Protein AF-A0A1W1Z9X4-F1 (afdb_monomer_lite)

Sequence (89 aa):
MSEILGPELYEDEFMADANTTVLITSDIVLEDGRTGRSIQSFAPGNALASGFNMLIIDDGTIYYLNVRGTFATNDEDYTGNGLPGFSTI

Structure (mmCIF, N/CA/C/O backbone):
data_AF-A0A1W1Z9X4-F1
#
_entry.id   AF-A0A1W1Z9X4-F1
#
loop_
_atom_site.group_PDB
_atom_site.id
_atom_site.type_symbol
_atom_site.label_atom_id
_atom_site.label_alt_id
_atom_site.label_comp_id
_atom_site.label_asym_id
_atom_site.label_entity_id
_atom_site.label_seq_id
_atom_site.pdbx_PDB_ins_code
_atom_site.Cartn_x
_atom_site.Cartn_y
_atom_site.Cartn_z
_atom_site.occupancy
_atom_site.B_iso_or_equiv
_atom_site.auth_seq_id
_atom_site.auth_comp_id
_atom_site.auth_asym_id
_atom_site.auth_atom_id
_atom_site.pdbx_PDB_model_num
ATOM 1 N N . MET A 1 1 ? -12.707 -13.404 -9.097 1.00 45.69 1 MET A N 1
ATOM 2 C CA . MET A 1 1 ? -11.871 -12.872 -8.000 1.00 45.69 1 MET A CA 1
ATOM 3 C C . MET A 1 1 ? -10.773 -12.020 -8.637 1.00 45.69 1 MET A C 1
ATOM 5 O O . MET A 1 1 ? -9.666 -12.498 -8.824 1.00 45.69 1 MET A O 1
ATOM 9 N N . SER A 1 2 ? -11.139 -10.829 -9.118 1.00 47.84 2 SER A N 1
ATOM 10 C CA . SER A 1 2 ? -10.276 -9.863 -9.823 1.00 47.84 2 SER A CA 1
ATOM 11 C C . SER A 1 2 ? -11.154 -8.647 -10.107 1.00 47.84 2 SER A C 1
ATOM 13 O O . SER A 1 2 ? -11.873 -8.655 -11.094 1.00 47.84 2 SER A O 1
ATOM 15 N N . GLU A 1 3 ? -11.215 -7.675 -9.196 1.00 54.47 3 GLU A N 1
ATOM 16 C CA . GLU A 1 3 ? -12.003 -6.451 -9.447 1.00 54.47 3 GLU A CA 1
ATOM 17 C C . GLU A 1 3 ? -11.338 -5.153 -8.972 1.00 54.47 3 GLU A C 1
ATOM 19 O O . GLU A 1 3 ? -11.858 -4.086 -9.256 1.00 54.47 3 GLU A O 1
ATOM 24 N N . ILE A 1 4 ? -10.167 -5.198 -8.325 1.00 63.62 4 ILE A N 1
ATOM 25 C CA . ILE A 1 4 ? -9.421 -3.963 -7.999 1.00 63.62 4 ILE A CA 1
ATOM 26 C C . ILE A 1 4 ? -8.423 -3.598 -9.101 1.00 63.62 4 ILE A C 1
ATOM 28 O O . ILE A 1 4 ? -8.185 -2.425 -9.366 1.00 63.62 4 ILE A O 1
ATOM 32 N N . LEU A 1 5 ? -7.853 -4.597 -9.772 1.00 56.00 5 LEU A N 1
ATOM 33 C CA . LEU A 1 5 ? -6.884 -4.402 -10.844 1.00 56.00 5 LEU A CA 1
ATOM 34 C C . LEU A 1 5 ? -7.424 -5.072 -12.101 1.00 56.00 5 LEU A C 1
ATOM 36 O O . LEU A 1 5 ? -7.779 -6.254 -12.071 1.00 56.00 5 LEU A O 1
ATOM 40 N N . GLY A 1 6 ? -7.500 -4.313 -13.196 1.00 60.19 6 GLY A N 1
ATOM 41 C CA . GLY A 1 6 ? -7.803 -4.874 -14.508 1.00 60.19 6 GLY A CA 1
ATOM 42 C C . GLY A 1 6 ? -6.777 -5.952 -14.893 1.00 60.19 6 GLY A C 1
ATOM 43 O O . GLY A 1 6 ? -5.643 -5.909 -14.410 1.00 60.19 6 GLY A O 1
ATOM 44 N N . PRO A 1 7 ? -7.144 -6.914 -15.758 1.00 57.31 7 PRO A N 1
ATOM 45 C CA . PRO A 1 7 ? -6.292 -8.057 -16.103 1.00 57.31 7 PRO A CA 1
ATOM 46 C C . PRO A 1 7 ? -4.904 -7.646 -16.622 1.00 57.31 7 PRO A C 1
ATOM 48 O O . PRO A 1 7 ? -3.919 -8.298 -16.297 1.00 57.31 7 PRO A O 1
ATOM 51 N N . GLU A 1 8 ? -4.807 -6.519 -17.331 1.00 56.72 8 GLU A N 1
ATOM 52 C CA . GLU A 1 8 ? -3.538 -5.978 -17.840 1.00 56.72 8 GLU A CA 1
ATOM 53 C C . GLU A 1 8 ? -2.593 -5.498 -16.722 1.00 56.72 8 GLU A C 1
ATOM 55 O O . GLU A 1 8 ? -1.384 -5.684 -16.808 1.00 56.72 8 GLU A O 1
ATOM 60 N N . LEU A 1 9 ? -3.131 -4.930 -15.636 1.00 57.44 9 LEU A N 1
ATOM 61 C CA . LEU A 1 9 ? -2.339 -4.480 -14.482 1.00 57.44 9 LEU A CA 1
ATOM 62 C C . LEU A 1 9 ? -1.919 -5.651 -13.589 1.00 57.44 9 LEU A C 1
ATOM 64 O O . LEU A 1 9 ? -0.894 -5.586 -12.917 1.00 57.44 9 LEU A O 1
ATOM 68 N N . TYR A 1 10 ? -2.709 -6.725 -13.570 1.00 55.62 10 TYR A N 1
ATOM 69 C CA . TYR A 1 10 ? -2.396 -7.919 -12.794 1.00 55.62 10 TYR A CA 1
ATOM 70 C C . TYR A 1 10 ? -1.167 -8.650 -13.351 1.00 55.62 10 TYR A C 1
ATOM 72 O O . TYR A 1 10 ? -0.273 -9.011 -12.586 1.00 55.62 10 TYR A O 1
ATOM 80 N N . GLU A 1 11 ? -1.099 -8.841 -14.670 1.00 53.94 11 GLU A N 1
ATOM 81 C CA . GLU A 1 11 ? 0.014 -9.552 -15.309 1.00 53.94 11 GLU A CA 1
ATOM 82 C C . GLU A 1 11 ? 1.323 -8.746 -15.255 1.00 53.94 11 GLU A C 1
ATOM 84 O O . GLU A 1 11 ? 2.358 -9.299 -14.891 1.00 53.94 11 GLU A O 1
ATOM 89 N N . ASP A 1 12 ? 1.284 -7.433 -15.498 1.00 57.06 12 ASP A N 1
ATOM 90 C CA . ASP A 1 12 ? 2.487 -6.585 -15.469 1.00 57.06 12 ASP A CA 1
ATOM 91 C C . ASP A 1 12 ? 3.087 -6.407 -14.059 1.00 57.06 12 ASP A C 1
ATOM 93 O O . ASP A 1 12 ? 4.293 -6.189 -13.917 1.00 57.06 12 ASP A O 1
ATOM 97 N N . GLU A 1 13 ? 2.262 -6.476 -13.010 1.00 55.72 13 GLU A N 1
ATOM 98 C CA . GLU A 1 13 ? 2.665 -6.113 -11.646 1.00 55.72 13 GLU A CA 1
ATOM 99 C C . GLU A 1 13 ? 2.909 -7.329 -10.733 1.00 55.72 13 GLU A C 1
ATOM 101 O O . GLU A 1 13 ? 3.747 -7.266 -9.829 1.00 55.72 13 GLU A O 1
ATOM 106 N N . PHE A 1 14 ? 2.229 -8.458 -10.982 1.00 56.09 14 PHE A N 1
ATOM 107 C CA . PHE A 1 14 ? 2.363 -9.688 -10.186 1.00 56.09 14 PHE A CA 1
ATOM 108 C C . PHE A 1 14 ? 3.147 -10.811 -10.876 1.00 56.09 14 PHE A C 1
ATOM 110 O O . PHE A 1 14 ? 3.426 -11.828 -10.233 1.00 56.09 14 PHE A O 1
ATOM 117 N N . MET A 1 15 ? 3.588 -10.640 -12.129 1.00 52.31 15 MET A N 1
ATOM 118 C CA . MET A 1 15 ? 4.648 -11.479 -12.702 1.00 52.31 15 MET A CA 1
ATOM 119 C C . MET A 1 15 ? 6.006 -11.065 -12.127 1.00 52.31 15 MET A C 1
ATOM 121 O O . MET A 1 15 ? 6.850 -10.469 -12.790 1.00 52.31 15 MET A O 1
ATOM 125 N N . ALA A 1 16 ? 6.206 -11.370 -10.846 1.00 51.06 16 ALA A N 1
ATOM 126 C CA . ALA A 1 16 ? 7.487 -11.210 -10.186 1.00 51.06 16 ALA A CA 1
ATOM 127 C C . ALA A 1 16 ? 8.547 -12.044 -10.923 1.00 51.06 16 ALA A C 1
ATOM 129 O O . ALA A 1 16 ? 8.476 -13.275 -10.961 1.00 51.06 16 ALA A O 1
ATOM 130 N N . ASP A 1 17 ? 9.553 -11.366 -11.478 1.00 49.50 17 ASP A N 1
ATOM 131 C CA . ASP A 1 17 ? 10.858 -11.978 -11.694 1.00 49.50 17 ASP A CA 1
ATOM 132 C C . ASP A 1 17 ? 11.291 -12.582 -10.351 1.00 49.50 17 ASP A C 1
ATOM 134 O O . ASP A 1 17 ? 11.296 -11.912 -9.315 1.00 49.50 17 ASP A O 1
ATOM 138 N N . ALA A 1 18 ? 11.601 -13.877 -10.358 1.00 47.38 18 ALA A N 1
ATOM 139 C CA . ALA A 1 18 ? 11.956 -14.653 -9.176 1.00 47.38 18 ALA A CA 1
ATOM 140 C C . ALA A 1 18 ? 13.250 -14.168 -8.493 1.00 47.38 18 ALA A C 1
ATOM 142 O O . ALA A 1 18 ? 13.644 -14.720 -7.464 1.00 47.38 18 ALA A O 1
ATOM 143 N N . ASN A 1 19 ? 13.912 -13.142 -9.033 1.00 52.47 19 ASN A N 1
ATOM 144 C CA . ASN A 1 19 ? 15.118 -12.569 -8.470 1.00 52.47 19 ASN A CA 1
ATOM 145 C C . ASN A 1 19 ? 14.874 -11.145 -7.942 1.00 52.47 19 ASN A C 1
ATOM 147 O O . ASN A 1 19 ? 15.011 -10.151 -8.651 1.00 52.47 19 ASN A O 1
ATOM 151 N N . THR A 1 20 ? 14.707 -11.064 -6.617 1.00 61.38 20 THR A N 1
ATOM 152 C CA . THR A 1 20 ? 14.999 -9.896 -5.754 1.00 61.38 20 THR A CA 1
ATOM 153 C C . THR A 1 20 ? 13.909 -8.844 -5.492 1.00 61.38 20 THR A C 1
ATOM 155 O O . THR A 1 20 ? 14.258 -7.746 -5.078 1.00 61.38 20 THR A O 1
ATOM 158 N N . THR A 1 21 ? 12.608 -9.123 -5.615 1.00 67.00 21 THR A N 1
ATOM 159 C CA . THR A 1 21 ? 11.585 -8.179 -5.101 1.00 67.00 21 THR A CA 1
ATOM 160 C C . THR A 1 21 ? 11.641 -8.084 -3.571 1.00 67.00 21 THR A C 1
ATOM 162 O O . THR A 1 21 ? 11.552 -9.096 -2.874 1.00 67.00 21 THR A O 1
ATOM 165 N N . VAL A 1 22 ? 11.789 -6.869 -3.038 1.00 78.25 22 VAL A N 1
ATOM 166 C CA . VAL A 1 22 ? 11.758 -6.592 -1.597 1.00 78.25 22 VAL A CA 1
ATOM 167 C C . VAL A 1 22 ? 10.334 -6.237 -1.200 1.00 78.25 22 VAL A C 1
ATOM 169 O O . VAL A 1 22 ? 9.744 -5.323 -1.773 1.00 78.25 22 VAL A O 1
ATOM 172 N N . LEU A 1 23 ? 9.810 -6.946 -0.201 1.00 84.75 23 LEU A N 1
ATOM 173 C CA . LEU A 1 23 ? 8.512 -6.677 0.404 1.00 84.75 23 LEU A CA 1
ATOM 174 C C . LEU A 1 23 ? 8.715 -6.177 1.836 1.00 84.75 23 LEU A C 1
ATOM 176 O O . LEU A 1 23 ? 9.318 -6.869 2.657 1.00 84.75 23 LEU A O 1
ATOM 180 N N . ILE A 1 24 ? 8.203 -4.989 2.135 1.00 88.00 24 ILE A N 1
ATOM 181 C CA . ILE A 1 24 ? 8.189 -4.406 3.478 1.00 88.00 24 ILE A CA 1
ATOM 182 C C . ILE A 1 24 ? 6.735 -4.288 3.908 1.00 88.00 24 ILE A C 1
ATOM 184 O O . ILE A 1 24 ? 5.905 -3.767 3.166 1.00 88.00 24 ILE A O 1
ATOM 188 N N . THR A 1 25 ? 6.425 -4.770 5.106 1.00 92.88 25 THR A N 1
ATOM 189 C CA . THR A 1 25 ? 5.084 -4.670 5.681 1.00 92.88 25 THR A CA 1
ATOM 190 C C . THR A 1 25 ? 5.145 -4.013 7.045 1.00 92.88 25 THR A C 1
ATOM 192 O O . THR A 1 25 ? 5.961 -4.427 7.870 1.00 92.88 25 THR A O 1
ATOM 195 N N . SER A 1 26 ? 4.251 -3.062 7.292 1.00 93.56 26 SER A N 1
ATOM 196 C CA . SER A 1 26 ? 4.141 -2.373 8.580 1.00 93.56 26 SER A CA 1
ATOM 197 C C . SER A 1 26 ? 2.678 -2.165 8.937 1.00 93.56 26 SER A C 1
ATOM 199 O O . SER A 1 26 ? 1.877 -1.859 8.050 1.00 93.56 26 SER A O 1
ATOM 201 N N . ASP A 1 27 ? 2.330 -2.295 10.212 1.00 96.56 27 ASP A N 1
ATOM 202 C CA . ASP A 1 27 ? 1.005 -1.913 10.695 1.00 96.56 27 ASP A CA 1
ATOM 203 C C . ASP A 1 27 ? 0.909 -0.376 10.758 1.00 96.56 27 ASP A C 1
ATOM 205 O O . ASP A 1 27 ? 1.892 0.317 11.042 1.00 96.56 27 ASP A O 1
ATOM 209 N N . ILE A 1 28 ? -0.253 0.167 10.400 1.00 97.19 28 ILE A N 1
ATOM 210 C CA . ILE A 1 28 ? -0.465 1.603 10.203 1.00 97.19 28 ILE A CA 1
ATOM 211 C C . ILE A 1 28 ? -1.788 2.078 10.797 1.00 97.19 28 ILE A C 1
ATOM 213 O O . ILE A 1 28 ? -2.730 1.307 10.985 1.00 97.19 28 ILE A O 1
ATOM 217 N N . VAL A 1 29 ? -1.866 3.388 11.009 1.00 97.19 29 VAL A N 1
ATOM 218 C CA . VAL A 1 29 ? -3.100 4.129 11.270 1.00 97.19 29 VAL A CA 1
ATOM 219 C C . VAL A 1 29 ? -3.241 5.257 10.245 1.00 97.19 29 VAL A C 1
ATOM 221 O O . VAL A 1 29 ? -2.285 5.996 9.998 1.00 97.19 29 VAL A O 1
ATOM 224 N N . LEU A 1 30 ? -4.411 5.362 9.617 1.00 95.31 30 LEU A N 1
ATOM 225 C CA . LEU A 1 30 ? -4.781 6.449 8.713 1.00 95.31 30 LEU A CA 1
ATOM 226 C C . LEU A 1 30 ? -5.094 7.733 9.495 1.00 95.31 30 LEU A C 1
ATOM 228 O O . LEU A 1 30 ? -5.399 7.695 10.687 1.00 95.31 30 LEU A O 1
ATOM 232 N N . GLU A 1 31 ? -5.076 8.880 8.816 1.00 93.12 31 GLU A N 1
ATOM 233 C CA . GLU A 1 31 ? -5.438 10.181 9.411 1.00 93.12 31 GLU A CA 1
ATOM 234 C C . GLU A 1 31 ? -6.866 10.232 9.980 1.00 93.12 31 GLU A C 1
ATOM 236 O O . GLU A 1 31 ? -7.123 10.961 10.936 1.00 93.12 31 GLU A O 1
ATOM 241 N N . ASP A 1 32 ? -7.785 9.441 9.425 1.00 90.56 32 ASP A N 1
ATOM 242 C CA . ASP A 1 32 ? -9.160 9.303 9.917 1.00 90.56 32 ASP A CA 1
ATOM 243 C C . ASP A 1 32 ? -9.290 8.348 11.124 1.00 90.56 32 ASP A C 1
ATOM 245 O O . ASP A 1 32 ? -10.378 8.186 11.679 1.00 90.56 32 ASP A O 1
ATOM 249 N N . GLY A 1 33 ? -8.179 7.744 11.560 1.00 93.94 33 GLY A N 1
ATOM 250 C CA . GLY A 1 33 ? -8.098 6.843 12.707 1.00 93.94 33 GLY A CA 1
ATOM 251 C C . GLY A 1 33 ? -8.307 5.364 12.386 1.00 93.94 33 GLY A C 1
ATOM 252 O O . GLY A 1 33 ? -8.209 4.543 13.300 1.00 93.94 33 GLY A O 1
ATOM 253 N N . ARG A 1 34 ? -8.571 4.989 11.128 1.00 95.12 34 ARG A N 1
ATOM 254 C CA . ARG A 1 34 ? -8.679 3.576 10.739 1.00 95.12 34 ARG A CA 1
ATOM 255 C C . ARG A 1 34 ? -7.316 2.894 10.754 1.00 95.12 34 ARG A C 1
ATOM 257 O O . ARG A 1 34 ? -6.315 3.472 10.340 1.00 95.12 34 ARG A O 1
ATOM 264 N N . THR A 1 35 ? -7.273 1.653 11.217 1.00 97.44 35 THR A N 1
ATOM 265 C CA . THR A 1 35 ? -6.050 0.848 11.281 1.00 97.44 35 THR A CA 1
ATOM 266 C C . THR A 1 35 ? -5.957 -0.126 10.119 1.00 97.44 35 THR A C 1
ATOM 268 O O . THR A 1 35 ? -6.957 -0.486 9.497 1.00 97.44 35 THR A O 1
ATOM 271 N N . GLY A 1 36 ? -4.736 -0.543 9.809 1.00 96.19 36 GLY A N 1
ATOM 272 C CA . GLY A 1 36 ? -4.502 -1.529 8.770 1.00 96.19 36 GLY A CA 1
ATOM 273 C C . GLY A 1 36 ? -3.033 -1.859 8.600 1.00 96.19 36 GLY A C 1
ATOM 274 O O . GLY A 1 36 ? -2.209 -1.653 9.491 1.00 96.19 36 GLY A O 1
ATOM 275 N N . ARG A 1 37 ? -2.694 -2.343 7.411 1.00 96.94 37 ARG A N 1
ATOM 276 C CA . ARG A 1 37 ? -1.340 -2.723 7.028 1.00 96.94 37 ARG A CA 1
ATOM 277 C C . ARG A 1 37 ? -0.911 -2.007 5.763 1.00 96.94 37 ARG A C 1
ATOM 279 O O . ARG A 1 37 ? -1.613 -2.026 4.759 1.00 96.94 37 ARG A O 1
ATOM 286 N N . SER A 1 38 ? 0.288 -1.447 5.796 1.00 95.31 38 SER A N 1
ATOM 287 C CA . SER A 1 38 ? 1.008 -1.024 4.601 1.00 95.31 38 SER A CA 1
ATOM 288 C C . SER A 1 38 ? 1.856 -2.172 4.062 1.00 95.31 38 SER A C 1
ATOM 290 O O . SER A 1 38 ? 2.467 -2.929 4.819 1.00 95.31 38 SER A O 1
ATOM 292 N N . ILE A 1 39 ? 1.888 -2.295 2.743 1.00 93.50 39 ILE A N 1
ATOM 293 C CA . ILE A 1 39 ? 2.713 -3.226 1.986 1.00 93.50 39 ILE A CA 1
ATOM 294 C C . ILE A 1 39 ? 3.445 -2.400 0.937 1.00 93.50 39 ILE A C 1
ATOM 296 O O . ILE A 1 39 ? 2.820 -1.783 0.076 1.00 93.50 39 ILE A O 1
ATOM 300 N N . GLN A 1 40 ? 4.767 -2.393 1.005 1.00 90.88 40 GLN A N 1
ATOM 301 C CA . GLN A 1 40 ? 5.629 -1.749 0.026 1.00 90.88 40 GLN A CA 1
ATOM 302 C C . GLN A 1 40 ? 6.409 -2.828 -0.708 1.00 90.88 40 GLN A C 1
ATOM 304 O O . GLN A 1 40 ? 7.085 -3.648 -0.087 1.00 90.88 40 GLN A O 1
ATOM 309 N N . SER A 1 41 ? 6.306 -2.828 -2.027 1.00 87.31 41 SER A N 1
ATOM 310 C CA . SER A 1 41 ? 7.009 -3.743 -2.914 1.00 87.31 41 SER A CA 1
ATOM 311 C C . SER A 1 41 ? 7.886 -2.938 -3.857 1.00 87.31 41 SER A C 1
ATOM 313 O O . SER A 1 41 ? 7.413 -1.976 -4.463 1.00 87.31 41 SER A O 1
ATOM 315 N N . PHE A 1 42 ? 9.152 -3.317 -4.004 1.00 82.81 42 PHE A N 1
ATOM 316 C CA . PHE A 1 42 ? 10.025 -2.754 -5.032 1.00 82.81 42 PHE A CA 1
ATOM 317 C C . PHE A 1 42 ? 11.077 -3.769 -5.480 1.00 82.81 42 PHE A C 1
ATOM 319 O O . PHE A 1 42 ? 11.577 -4.559 -4.680 1.00 82.81 42 PHE A O 1
ATOM 326 N N . ALA A 1 43 ? 11.439 -3.736 -6.762 1.00 77.62 43 ALA A N 1
ATOM 327 C CA . ALA A 1 43 ? 12.493 -4.576 -7.330 1.00 77.62 43 ALA A CA 1
ATOM 328 C C . ALA A 1 43 ? 13.812 -3.781 -7.467 1.00 77.62 43 ALA A C 1
ATOM 330 O O . ALA A 1 43 ? 13.987 -3.049 -8.448 1.00 77.62 43 ALA A O 1
ATOM 331 N N . PRO A 1 44 ? 14.757 -3.871 -6.509 1.00 61.88 44 PRO A N 1
ATOM 332 C CA . PRO A 1 44 ? 16.071 -3.250 -6.640 1.00 61.88 44 PRO A CA 1
ATOM 333 C C . PRO A 1 44 ? 16.837 -3.827 -7.839 1.00 61.88 44 PRO A C 1
ATOM 335 O O . PRO A 1 44 ? 17.108 -5.021 -7.904 1.00 61.88 44 PRO A O 1
ATOM 338 N N . GLY A 1 45 ? 17.217 -2.960 -8.780 1.00 59.22 45 GLY A N 1
ATOM 339 C CA . GLY A 1 45 ? 18.046 -3.321 -9.937 1.00 59.22 45 GLY A CA 1
ATOM 340 C C . GLY A 1 45 ? 17.292 -3.536 -11.250 1.00 59.22 45 GLY A C 1
ATOM 341 O O . GLY A 1 45 ? 17.941 -3.701 -12.282 1.00 59.22 45 GLY A O 1
ATOM 342 N N . ASN A 1 46 ? 15.957 -3.473 -11.257 1.00 59.53 46 ASN A N 1
ATOM 343 C CA . ASN A 1 46 ? 15.205 -3.474 -12.508 1.00 59.53 46 ASN A CA 1
ATOM 344 C C . ASN A 1 46 ? 15.263 -2.078 -13.162 1.00 59.53 46 ASN A C 1
ATOM 346 O O . ASN A 1 46 ? 14.943 -1.071 -12.531 1.00 59.53 46 ASN A O 1
AT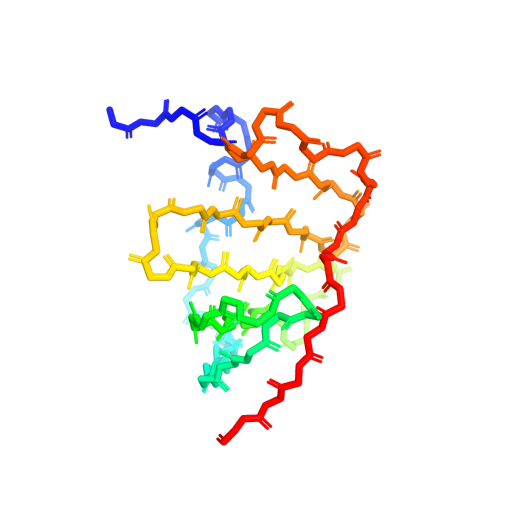OM 350 N N . ALA A 1 47 ? 15.684 -2.012 -14.431 1.00 54.75 47 ALA A N 1
ATOM 351 C CA . ALA A 1 47 ? 15.673 -0.779 -15.230 1.00 54.75 47 ALA A CA 1
ATOM 352 C C . ALA A 1 47 ? 14.243 -0.260 -15.475 1.00 54.75 47 ALA A C 1
ATOM 354 O O . ALA A 1 47 ? 14.036 0.923 -15.749 1.00 54.75 47 ALA A O 1
ATOM 355 N N . LEU A 1 48 ? 13.260 -1.151 -15.357 1.00 57.38 48 LEU A N 1
ATOM 356 C CA . LEU A 1 48 ? 11.845 -0.841 -15.315 1.00 57.38 48 LEU A CA 1
ATOM 357 C C . LEU A 1 48 ? 11.485 -0.710 -13.838 1.00 57.38 48 LEU A C 1
ATOM 359 O O . LEU A 1 48 ? 11.406 -1.712 -13.138 1.00 57.38 48 LEU A O 1
ATOM 363 N N . ALA A 1 49 ? 11.339 0.518 -13.342 1.00 65.69 49 ALA A N 1
ATOM 364 C CA . ALA A 1 49 ? 10.850 0.763 -11.992 1.00 65.69 49 ALA A CA 1
ATOM 365 C C . ALA A 1 49 ? 9.531 -0.007 -11.789 1.00 65.69 49 ALA A C 1
ATOM 367 O O . ALA A 1 49 ? 8.492 0.399 -12.309 1.00 65.69 49 ALA A O 1
ATOM 368 N N . SER A 1 50 ? 9.609 -1.134 -11.082 1.00 76.25 50 SER A N 1
ATOM 369 C CA . SER A 1 50 ? 8.493 -2.021 -10.757 1.00 76.25 50 SER A CA 1
ATOM 370 C C . SER A 1 50 ? 8.338 -2.054 -9.246 1.00 76.25 50 SER A C 1
ATOM 372 O O . SER A 1 50 ? 9.323 -2.198 -8.511 1.00 76.25 50 SER A O 1
ATOM 374 N N . GLY A 1 51 ? 7.104 -1.896 -8.787 1.00 84.81 51 GLY A N 1
ATOM 375 C CA . GLY A 1 51 ? 6.797 -1.815 -7.373 1.00 84.81 51 GLY A CA 1
ATOM 376 C C . GLY A 1 51 ? 5.506 -1.064 -7.103 1.00 84.81 51 GLY A C 1
ATOM 377 O O . GLY A 1 51 ? 4.997 -0.322 -7.945 1.00 84.81 51 GLY A O 1
ATOM 378 N N . PHE A 1 52 ? 5.017 -1.211 -5.884 1.00 89.62 52 PHE A N 1
ATOM 379 C CA . PHE A 1 52 ? 3.791 -0.579 -5.440 1.00 89.62 52 PHE A CA 1
ATOM 380 C C . PHE A 1 52 ? 3.808 -0.320 -3.942 1.00 89.62 52 PHE A C 1
ATOM 382 O O . PHE A 1 52 ? 4.533 -0.954 -3.176 1.00 89.62 52 PHE A O 1
ATOM 389 N N . ASN A 1 53 ? 2.951 0.601 -3.532 1.00 93.19 53 ASN A N 1
ATOM 390 C CA . ASN A 1 53 ? 2.531 0.784 -2.161 1.00 93.19 53 ASN A CA 1
ATOM 391 C C . ASN A 1 53 ? 1.046 0.434 -2.080 1.00 93.19 53 ASN A C 1
ATOM 393 O O . ASN A 1 53 ? 0.238 0.934 -2.861 1.00 93.19 53 ASN A O 1
ATOM 397 N N . MET A 1 54 ? 0.690 -0.425 -1.137 1.00 95.38 54 MET A N 1
ATOM 398 C CA . MET A 1 54 ? -0.679 -0.850 -0.894 1.00 95.38 54 MET A CA 1
ATOM 399 C C . MET A 1 54 ? -0.998 -0.690 0.585 1.00 95.38 54 MET A C 1
ATOM 401 O O . MET A 1 54 ? -0.203 -1.086 1.433 1.00 95.38 54 MET A O 1
ATOM 405 N N . LEU A 1 55 ? -2.153 -0.118 0.896 1.00 96.56 55 LEU A N 1
ATOM 406 C CA . LEU A 1 55 ? -2.705 -0.063 2.241 1.00 96.56 55 LEU A CA 1
ATOM 407 C C . LEU A 1 55 ? -3.928 -0.972 2.274 1.00 96.56 55 LEU A C 1
ATOM 409 O O . LEU A 1 55 ? -4.811 -0.824 1.435 1.00 96.56 55 LEU A O 1
ATOM 413 N N . ILE A 1 56 ? -3.971 -1.901 3.220 1.00 96.44 56 ILE A N 1
ATOM 414 C CA . ILE A 1 56 ? -5.105 -2.793 3.461 1.00 96.44 56 ILE A CA 1
ATOM 415 C C . ILE A 1 56 ? -5.645 -2.453 4.842 1.00 96.44 56 ILE A C 1
ATOM 417 O O . ILE A 1 56 ? -4.975 -2.700 5.843 1.00 96.44 56 ILE A O 1
ATOM 421 N N . ILE A 1 57 ? -6.821 -1.846 4.885 1.00 97.06 57 ILE A N 1
ATOM 422 C CA . ILE A 1 57 ? -7.477 -1.386 6.107 1.00 97.06 57 ILE A CA 1
ATOM 423 C C . ILE A 1 57 ? -8.307 -2.525 6.696 1.00 97.06 57 ILE A C 1
ATOM 425 O O . ILE A 1 57 ? -8.832 -3.366 5.963 1.00 97.06 57 ILE A O 1
ATOM 429 N N . ASP A 1 58 ? -8.433 -2.559 8.022 1.00 94.62 58 ASP A N 1
ATOM 430 C CA . ASP A 1 58 ? -9.142 -3.625 8.745 1.00 94.62 58 ASP A CA 1
ATOM 431 C C . ASP A 1 58 ? -10.639 -3.712 8.382 1.00 94.62 58 ASP A C 1
ATOM 433 O O . ASP A 1 58 ? -11.264 -4.758 8.559 1.00 94.62 58 ASP A O 1
ATOM 437 N N . ASP A 1 59 ? -11.213 -2.631 7.839 1.00 93.44 59 ASP A N 1
ATOM 438 C CA . ASP A 1 59 ? -12.582 -2.579 7.310 1.00 93.44 59 ASP A CA 1
ATOM 439 C C . ASP A 1 59 ? -12.727 -3.184 5.896 1.00 93.44 59 ASP A C 1
ATOM 441 O O . ASP A 1 59 ? -13.837 -3.279 5.374 1.00 93.44 59 ASP A O 1
ATOM 445 N N . GLY A 1 60 ? -11.624 -3.635 5.286 1.00 91.88 60 GLY A N 1
ATOM 446 C CA . GLY A 1 60 ? -11.579 -4.195 3.934 1.00 91.88 60 GLY A CA 1
ATOM 447 C C . GLY A 1 60 ? -11.312 -3.168 2.830 1.00 91.88 60 GLY A C 1
ATOM 448 O O . GLY A 1 60 ? -11.257 -3.545 1.654 1.00 91.88 60 GLY A O 1
ATOM 449 N N . THR A 1 61 ? -11.121 -1.894 3.178 1.00 95.75 61 THR A N 1
ATOM 450 C CA . THR A 1 61 ? -10.703 -0.860 2.227 1.00 95.75 61 THR A CA 1
ATOM 451 C C . THR A 1 61 ? -9.264 -1.103 1.780 1.00 95.75 61 THR A C 1
ATOM 453 O O . THR A 1 61 ? -8.386 -1.411 2.587 1.00 95.75 61 THR A O 1
ATOM 456 N N . ILE A 1 62 ? -8.999 -0.958 0.487 1.00 95.69 62 ILE A N 1
ATOM 457 C CA . ILE A 1 62 ? -7.692 -1.154 -0.126 1.00 95.69 62 ILE A CA 1
ATOM 458 C C . ILE A 1 62 ? -7.343 0.091 -0.922 1.00 95.69 62 ILE A C 1
ATOM 460 O O . ILE A 1 62 ? -8.044 0.437 -1.867 1.00 95.69 62 ILE A O 1
ATOM 464 N N . TYR A 1 63 ? -6.208 0.699 -0.593 1.00 95.94 63 TYR A N 1
ATOM 465 C CA . TYR A 1 63 ? -5.597 1.758 -1.388 1.00 95.94 63 TYR A CA 1
ATOM 466 C C . TYR A 1 63 ? -4.356 1.209 -2.068 1.00 95.94 63 TYR A C 1
ATOM 468 O O . TYR A 1 63 ? -3.516 0.581 -1.429 1.00 95.94 63 TYR A O 1
ATOM 476 N N . TYR A 1 64 ? -4.218 1.463 -3.356 1.00 95.06 64 TYR A N 1
ATOM 477 C CA . TYR A 1 64 ? -3.135 0.951 -4.172 1.00 95.06 64 TYR A CA 1
ATOM 478 C C . TYR A 1 64 ? -2.502 2.079 -4.972 1.00 95.06 64 TYR A C 1
ATOM 480 O O . TYR A 1 64 ? -3.204 2.867 -5.598 1.00 95.06 64 TYR A O 1
ATOM 488 N N . LEU A 1 65 ? -1.175 2.142 -4.979 1.00 93.69 65 LEU A N 1
ATOM 489 C CA . LEU A 1 65 ? -0.409 3.096 -5.763 1.00 93.69 65 LEU A CA 1
ATOM 490 C C . LEU A 1 65 ? 0.851 2.423 -6.297 1.00 93.69 65 LEU A C 1
ATOM 492 O O . LEU A 1 65 ? 1.764 2.124 -5.524 1.00 93.69 65 LEU A O 1
ATOM 496 N N . ASN A 1 66 ? 0.944 2.227 -7.609 1.00 89.69 66 ASN A N 1
ATOM 497 C CA . ASN A 1 66 ? 2.188 1.740 -8.198 1.00 89.69 66 ASN A CA 1
ATOM 498 C C . ASN A 1 66 ? 3.224 2.860 -8.377 1.00 89.69 66 ASN A C 1
ATOM 500 O O . ASN A 1 66 ? 2.923 4.055 -8.338 1.00 89.69 66 ASN A O 1
ATOM 504 N N . VAL A 1 67 ? 4.472 2.470 -8.627 1.00 84.81 67 VAL A N 1
ATOM 505 C CA . VAL A 1 67 ? 5.587 3.402 -8.883 1.00 84.81 67 VAL A CA 1
ATOM 506 C C . VAL A 1 67 ? 5.413 4.251 -10.149 1.00 84.81 67 VAL A C 1
ATOM 508 O O . VAL A 1 67 ? 6.118 5.245 -10.314 1.00 84.81 67 VAL A O 1
ATOM 511 N N . ARG A 1 68 ? 4.473 3.895 -11.036 1.00 84.50 68 ARG A N 1
ATOM 512 C CA . ARG A 1 68 ? 4.108 4.682 -12.227 1.00 84.50 68 ARG A CA 1
ATOM 513 C C . ARG A 1 68 ? 3.058 5.760 -11.929 1.00 84.50 68 ARG A C 1
ATOM 515 O O . ARG A 1 68 ? 2.728 6.536 -12.822 1.00 84.50 68 ARG A O 1
ATOM 522 N N . GLY A 1 69 ? 2.553 5.832 -10.696 1.00 87.19 69 GLY A N 1
ATOM 523 C CA . GLY A 1 69 ? 1.531 6.793 -10.281 1.00 87.19 69 GLY A CA 1
ATOM 524 C C . GLY A 1 69 ? 0.097 6.350 -10.580 1.00 87.19 69 GLY A C 1
ATOM 525 O O . GLY A 1 69 ? -0.821 7.157 -10.467 1.00 87.19 69 GLY A O 1
ATOM 526 N N . THR A 1 70 ? -0.118 5.088 -10.960 1.00 89.75 70 THR A N 1
ATOM 527 C CA . THR A 1 70 ? -1.458 4.512 -11.082 1.00 89.75 70 THR A CA 1
ATOM 528 C C . THR A 1 70 ? -2.013 4.267 -9.689 1.00 89.75 70 THR A C 1
ATOM 530 O O . THR A 1 70 ? -1.522 3.402 -8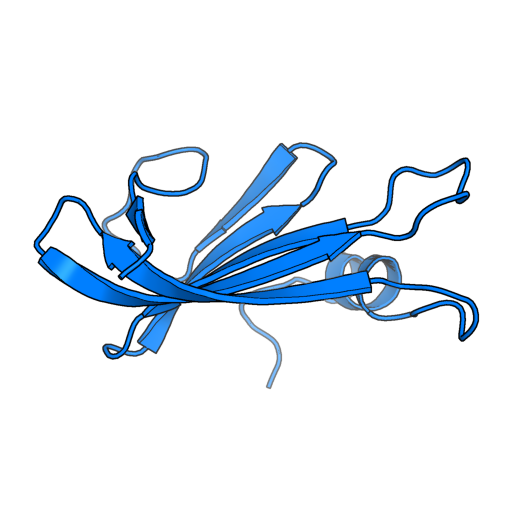.961 1.00 89.75 70 THR A O 1
ATOM 533 N N . PHE A 1 71 ? -3.037 5.037 -9.338 1.00 93.44 71 PHE A N 1
ATOM 534 C CA . PHE A 1 71 ? -3.782 4.891 -8.100 1.00 93.44 71 PHE A CA 1
ATOM 535 C C . PHE A 1 71 ? -5.085 4.123 -8.341 1.00 93.44 71 PHE A C 1
ATOM 537 O O . PHE A 1 71 ? -5.77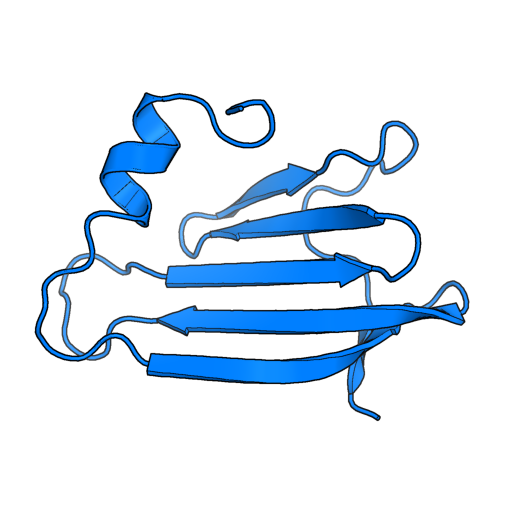6 4.368 -9.330 1.00 93.44 71 PHE A O 1
ATOM 544 N N . ALA A 1 72 ? -5.421 3.217 -7.429 1.00 93.50 72 ALA A N 1
ATOM 545 C CA . ALA A 1 72 ? -6.695 2.512 -7.404 1.00 93.50 72 ALA A CA 1
ATOM 546 C C . ALA A 1 72 ? -7.154 2.319 -5.956 1.00 93.50 72 ALA A C 1
ATOM 548 O O . ALA A 1 72 ? -6.340 2.124 -5.054 1.00 93.50 72 ALA A O 1
ATOM 549 N N . THR A 1 73 ? -8.463 2.357 -5.737 1.00 95.62 73 THR A N 1
ATOM 550 C CA . THR A 1 73 ? -9.070 2.072 -4.438 1.00 95.62 73 THR A CA 1
ATOM 551 C C . THR A 1 73 ? -10.456 1.464 -4.621 1.00 95.62 73 THR A C 1
ATOM 553 O O . THR A 1 73 ? -11.094 1.699 -5.647 1.00 95.62 73 THR A O 1
ATOM 556 N N . ASN A 1 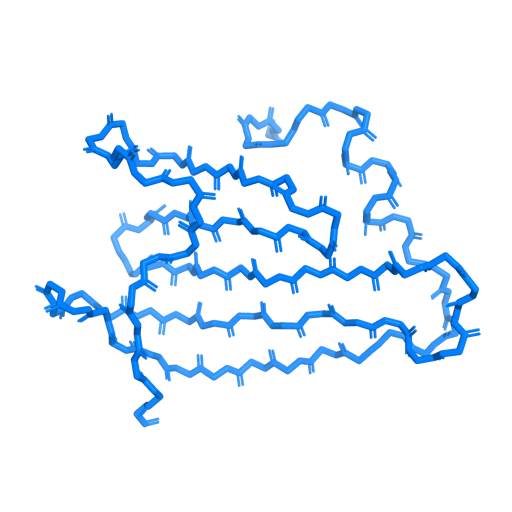74 ? -10.907 0.670 -3.648 1.00 94.19 74 ASN A N 1
ATOM 557 C CA . ASN A 1 74 ? -12.304 0.231 -3.536 1.00 94.19 74 ASN A CA 1
ATOM 558 C C . ASN A 1 74 ? -13.140 1.135 -2.607 1.00 94.19 74 ASN A C 1
ATOM 560 O O . ASN A 1 74 ? -14.299 0.825 -2.347 1.00 94.19 74 ASN A O 1
ATOM 564 N N . ASP A 1 75 ? -12.557 2.224 -2.102 1.00 94.00 75 ASP A N 1
ATOM 565 C CA . ASP A 1 75 ? -13.257 3.274 -1.365 1.00 94.00 75 ASP A CA 1
ATOM 566 C C . ASP A 1 75 ? -13.982 4.211 -2.343 1.00 94.00 75 ASP A C 1
ATOM 568 O O . ASP A 1 75 ? -13.349 5.044 -2.995 1.00 94.00 75 ASP A O 1
ATOM 572 N N . GLU A 1 76 ? -15.303 4.061 -2.467 1.00 91.06 76 GLU A N 1
ATOM 573 C CA . GLU A 1 76 ? -16.129 4.872 -3.376 1.00 91.06 76 GLU A CA 1
ATOM 574 C C . GLU A 1 76 ? -16.212 6.350 -2.957 1.00 91.06 76 GLU A C 1
ATOM 576 O O . GLU A 1 76 ? -16.442 7.216 -3.804 1.00 91.06 76 GLU A O 1
ATOM 581 N N . ASP A 1 77 ? -15.993 6.646 -1.672 1.00 92.00 77 ASP A N 1
ATOM 582 C CA . ASP A 1 77 ? -16.069 7.998 -1.115 1.00 92.00 77 ASP A CA 1
ATOM 583 C C . ASP A 1 77 ? -14.715 8.733 -1.184 1.00 92.00 77 ASP A C 1
ATOM 585 O O . ASP A 1 77 ? -14.637 9.949 -0.968 1.00 92.00 77 ASP A O 1
ATOM 589 N N . TYR A 1 78 ? -13.627 8.027 -1.513 1.00 92.44 78 TYR A N 1
ATOM 590 C CA . TYR A 1 78 ? -12.292 8.609 -1.585 1.00 92.44 78 TYR A CA 1
ATOM 591 C C . TYR A 1 78 ? -12.068 9.389 -2.884 1.00 92.44 78 TYR A C 1
ATOM 593 O O . TYR A 1 78 ? -11.981 8.836 -3.978 1.00 92.44 78 TYR A O 1
ATOM 601 N N . THR A 1 79 ? -11.877 10.703 -2.760 1.00 91.81 79 THR A N 1
ATOM 602 C CA . THR A 1 79 ? -11.665 11.600 -3.910 1.00 91.81 79 THR A CA 1
ATOM 603 C C . THR A 1 79 ? -10.192 11.901 -4.208 1.00 91.81 79 THR A C 1
ATOM 605 O O . THR A 1 79 ? -9.893 12.754 -5.046 1.00 91.81 79 THR A O 1
ATOM 608 N N . GLY A 1 80 ? -9.257 11.295 -3.471 1.00 90.56 80 GLY A N 1
ATOM 609 C CA . GLY A 1 80 ? -7.824 11.511 -3.663 1.00 90.56 80 GLY A CA 1
ATOM 610 C C . GLY A 1 80 ? -7.264 10.735 -4.858 1.00 90.56 80 GLY A C 1
ATOM 611 O O . GLY A 1 80 ? -7.814 9.725 -5.279 1.00 90.56 80 GLY A O 1
ATOM 612 N N . ASN A 1 81 ? -6.124 11.195 -5.382 1.00 90.06 81 ASN A N 1
ATOM 613 C CA . ASN A 1 81 ? -5.409 10.552 -6.498 1.00 90.06 81 ASN A CA 1
ATOM 614 C C . ASN A 1 81 ? -4.143 9.805 -6.035 1.00 90.06 81 ASN A C 1
ATOM 616 O O . ASN A 1 81 ? -3.200 9.627 -6.804 1.00 90.06 81 ASN A O 1
ATOM 620 N N . GLY A 1 82 ? -4.071 9.444 -4.756 1.00 94.31 82 GLY A N 1
ATOM 621 C CA . GLY A 1 82 ? -2.900 8.833 -4.139 1.00 94.31 82 GLY A CA 1
ATOM 622 C C . GLY A 1 82 ? -3.260 8.193 -2.808 1.00 94.31 82 GLY A C 1
ATOM 623 O O . GLY A 1 82 ? -4.423 8.175 -2.420 1.00 94.31 82 GLY A O 1
ATOM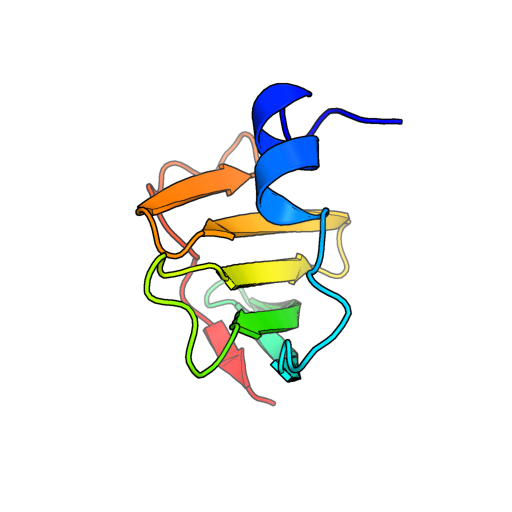 624 N N . LEU A 1 83 ? -2.264 7.654 -2.109 1.00 95.25 83 LEU A N 1
ATOM 625 C CA . LEU A 1 83 ? -2.515 7.042 -0.809 1.00 95.25 83 LEU A CA 1
ATOM 626 C C . LEU A 1 83 ? -2.973 8.095 0.217 1.00 95.25 83 LEU A C 1
ATOM 628 O O . LEU A 1 83 ? -2.414 9.198 0.232 1.00 95.25 83 LEU A O 1
ATOM 632 N N . PRO A 1 84 ? -3.942 7.765 1.091 1.00 95.44 84 PRO A N 1
ATOM 633 C CA . PRO A 1 84 ? -4.274 8.610 2.232 1.00 95.44 84 PRO A CA 1
ATOM 634 C C . PRO A 1 84 ? -3.059 8.780 3.152 1.00 95.44 84 PRO A C 1
ATOM 636 O O . PRO A 1 84 ? -2.144 7.955 3.151 1.00 95.44 84 PRO A O 1
ATOM 639 N N . GLY A 1 85 ? -3.054 9.846 3.955 1.00 94.94 85 GLY A N 1
ATOM 640 C CA . GLY A 1 85 ? -2.040 10.023 4.989 1.00 94.94 85 GLY A CA 1
ATOM 641 C C . GLY A 1 85 ? -2.115 8.896 6.021 1.00 94.94 85 GLY A C 1
ATOM 642 O O . GLY A 1 85 ? -3.204 8.511 6.454 1.00 94.94 85 GLY A O 1
ATOM 643 N N . PHE A 1 86 ? -0.9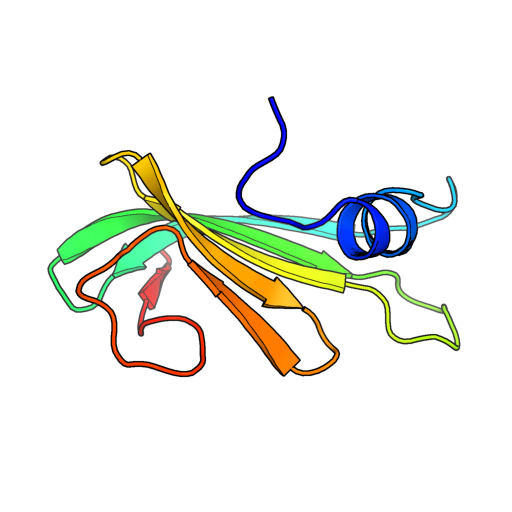58 8.356 6.408 1.00 95.50 86 PHE A N 1
ATOM 644 C CA . PHE A 1 86 ? -0.856 7.308 7.420 1.00 95.50 86 PHE A CA 1
ATOM 645 C C . PHE A 1 86 ? 0.431 7.430 8.236 1.00 95.50 86 PHE A C 1
ATOM 647 O O . PHE A 1 86 ? 1.411 8.042 7.809 1.00 95.50 86 PHE A O 1
ATOM 654 N N . SER A 1 87 ? 0.427 6.824 9.420 1.00 96.44 87 SER A N 1
ATOM 655 C CA . SER A 1 87 ? 1.598 6.671 10.288 1.00 96.44 87 SER A CA 1
ATOM 656 C C . SER A 1 87 ? 1.796 5.206 10.655 1.00 96.44 87 SER A C 1
ATOM 658 O O . SER A 1 87 ? 0.823 4.479 10.837 1.00 96.44 87 SER A O 1
ATOM 660 N N . THR A 1 88 ? 3.052 4.784 10.776 1.00 94.94 88 THR A N 1
ATOM 661 C CA . THR A 1 88 ? 3.409 3.460 11.302 1.00 94.94 88 THR A CA 1
ATOM 662 C C . THR A 1 88 ? 3.242 3.434 12.819 1.00 94.94 88 THR A C 1
ATOM 664 O O . THR A 1 88 ? 3.582 4.419 13.481 1.00 94.94 88 THR A O 1
ATOM 667 N N . ILE A 1 89 ? 2.750 2.317 13.355 1.00 88.75 89 ILE A N 1
ATOM 668 C CA . ILE A 1 89 ? 2.544 2.089 14.796 1.00 88.75 89 ILE A CA 1
ATOM 669 C C . ILE A 1 89 ? 3.417 0.960 15.342 1.00 88.75 89 ILE A C 1
ATOM 671 O O . ILE A 1 89 ? 3.843 0.093 14.547 1.00 88.75 89 ILE A O 1
#

pLDDT: mean 81.21, std 17.24, range [45.69, 97.44]

Secondary structure (DSSP, 8-state):
---SS-HHHHHHHH---SS--EEEEEEEEETTS-EEEEEEEE-TT-SS--EEEEEEETTS-EEEEETT--EEES-TT---SSPPPEEE-

Foldseek 3Di:
DDDFDDPVCCCVQVPDPPPAKDWDKFWKAFPVGFTWMWIWIFGPPDPPTHIKIWTQTPVRWIWIAIPVQCTTIPPPPDPDSHDGDMDGD

Radius of gyration: 13.39 Å; chains: 1; bounding box: 34×26×33 Å